Protein AF-A0A3B9J4J3-F1 (afdb_monomer)

Secondary structure (DSSP, 8-state):
-------------TTHHHHHHHHHHHHHHHHHHHHHHHHHHHHT-TTHHHHHHHHHHHHHHHHHHHHH-

Mean predicted aligned error: 10.32 Å

Solvent-accessible surface area (backbone atoms only — not comparable to full-atom values): 3936 Å² total; per-residue (Å²): 137,82,80,79,88,68,80,69,88,71,84,76,48,90,62,48,61,60,49,52,49,54,48,48,59,49,49,54,14,50,54,37,18,54,52,20,42,54,50,12,68,75,70,72,49,65,66,55,45,12,51,53,37,18,50,50,44,34,52,48,50,50,52,56,53,62,76,73,109

pLDDT: mean 80.93, std 15.34, range [45.66, 96.0]

Sequence (69 aa):
MRPSALYKNKMFFGTDDAFSRSVEIVVTPAIFAAIGWVFDRWLGTSPWIAVSFGALAFLGKIAAEWYRY

Radius of gyration: 18.54 Å; Cα contacts (8 Å, |Δi|>4): 51; chains: 1; bounding box: 59×24×37 Å

Structure (mmCIF, N/CA/C/O backbone):
data_AF-A0A3B9J4J3-F1
#
_entry.id   AF-A0A3B9J4J3-F1
#
loop_
_atom_site.group_PDB
_atom_site.id
_atom_site.type_symbol
_atom_site.label_atom_id
_atom_site.label_alt_id
_atom_site.label_comp_id
_atom_site.label_asym_id
_atom_site.label_entity_id
_atom_site.label_seq_id
_atom_site.pdbx_PDB_ins_code
_atom_site.Cartn_x
_atom_site.Cartn_y
_atom_site.Cartn_z
_atom_site.occupancy
_atom_site.B_iso_or_equiv
_atom_site.auth_seq_id
_atom_site.auth_comp_id
_atom_site.auth_asym_id
_atom_site.auth_atom_id
_atom_site.pdbx_PDB_model_num
ATOM 1 N N . MET A 1 1 ? 45.386 14.561 -13.947 1.00 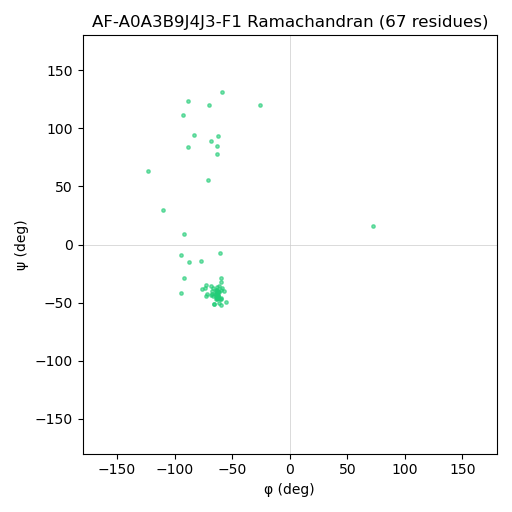45.66 1 MET A N 1
ATOM 2 C CA . MET A 1 1 ? 43.933 14.279 -13.998 1.00 45.66 1 MET A CA 1
ATOM 3 C C . MET A 1 1 ? 43.649 13.114 -13.063 1.00 45.66 1 MET A C 1
ATOM 5 O O . MET A 1 1 ? 44.246 12.065 -13.252 1.00 45.66 1 MET A O 1
ATOM 9 N N . ARG A 1 2 ? 42.842 13.301 -12.011 1.00 52.22 2 ARG A N 1
ATOM 10 C CA . ARG A 1 2 ? 42.423 12.206 -11.121 1.00 52.22 2 ARG A CA 1
ATOM 11 C C . ARG A 1 2 ? 41.089 11.668 -11.643 1.00 52.22 2 ARG A C 1
ATOM 13 O O . ARG A 1 2 ? 40.118 12.418 -11.570 1.00 52.22 2 ARG A O 1
ATOM 20 N N . PRO A 1 3 ? 41.001 10.439 -12.175 1.00 56.94 3 PRO A N 1
ATOM 21 C CA . PRO A 1 3 ? 39.699 9.840 -12.394 1.00 56.94 3 PRO A CA 1
ATOM 22 C C . PRO A 1 3 ? 39.113 9.513 -11.018 1.00 56.94 3 PRO A C 1
ATOM 24 O O . PRO A 1 3 ? 39.715 8.800 -10.215 1.00 56.94 3 PRO A O 1
ATOM 27 N N . SER A 1 4 ? 37.964 10.108 -10.717 1.00 58.44 4 SER A N 1
ATOM 28 C CA . SER A 1 4 ? 37.140 9.792 -9.558 1.00 58.44 4 SER A CA 1
ATOM 29 C C . SER A 1 4 ? 36.673 8.342 -9.674 1.00 58.44 4 SER A C 1
ATOM 31 O O . SER A 1 4 ? 35.661 8.038 -10.300 1.00 58.44 4 SER A O 1
ATOM 33 N N . ALA A 1 5 ? 37.437 7.434 -9.069 1.00 62.66 5 ALA A N 1
ATOM 34 C CA . ALA A 1 5 ? 37.127 6.016 -8.934 1.00 62.66 5 ALA A CA 1
ATOM 35 C C . ALA A 1 5 ? 35.973 5.774 -7.939 1.00 62.66 5 ALA A C 1
ATOM 37 O O . ALA A 1 5 ? 36.102 5.033 -6.972 1.00 62.66 5 ALA A O 1
ATOM 38 N N . LEU A 1 6 ? 34.829 6.409 -8.179 1.00 62.72 6 LEU A N 1
ATOM 39 C CA . LEU A 1 6 ? 33.559 6.085 -7.541 1.00 62.72 6 LEU A CA 1
ATOM 40 C C . LEU A 1 6 ? 32.551 5.768 -8.640 1.00 62.72 6 LEU A C 1
ATOM 42 O O . LEU A 1 6 ? 31.543 6.451 -8.826 1.00 62.72 6 LEU A O 1
ATOM 46 N N . TYR A 1 7 ? 32.838 4.698 -9.383 1.00 55.94 7 TYR A N 1
ATOM 47 C CA . TYR A 1 7 ? 31.810 4.000 -10.138 1.00 55.94 7 TYR A CA 1
ATOM 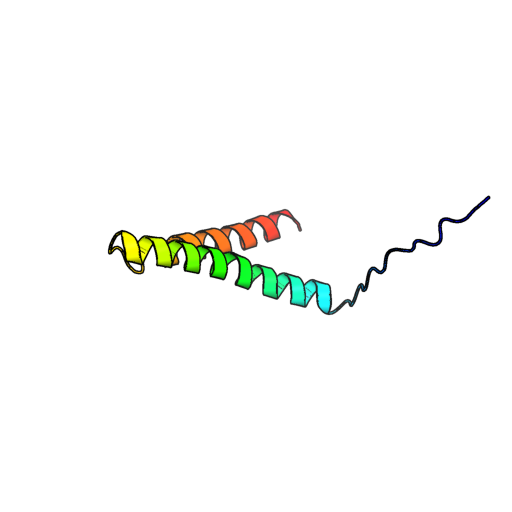48 C C . TYR A 1 7 ? 30.888 3.330 -9.120 1.00 55.94 7 TYR A C 1
ATOM 50 O O . TYR A 1 7 ? 31.126 2.231 -8.626 1.00 55.94 7 TYR A O 1
ATOM 58 N N . LYS A 1 8 ? 29.888 4.121 -8.731 1.00 55.06 8 LYS A N 1
ATOM 59 C CA . LYS A 1 8 ? 28.670 3.779 -8.008 1.00 55.06 8 LYS A CA 1
ATOM 60 C C . LYS A 1 8 ? 28.317 2.316 -8.270 1.00 55.06 8 LYS A C 1
ATOM 62 O O . LYS A 1 8 ? 28.103 1.949 -9.422 1.00 55.06 8 LYS A O 1
ATOM 67 N N . ASN A 1 9 ? 28.261 1.520 -7.204 1.00 57.47 9 ASN A N 1
ATOM 68 C CA . ASN A 1 9 ? 27.818 0.130 -7.219 1.00 57.47 9 ASN A CA 1
ATOM 69 C C . ASN A 1 9 ? 26.342 0.104 -7.649 1.00 57.47 9 ASN A C 1
ATOM 71 O O . ASN A 1 9 ? 25.426 0.076 -6.833 1.00 57.47 9 ASN A O 1
ATOM 75 N N . LYS A 1 10 ? 26.098 0.253 -8.949 1.00 52.12 10 LYS A N 1
ATOM 76 C CA . LYS A 1 10 ? 24.806 0.011 -9.561 1.00 52.12 10 LYS A CA 1
ATOM 77 C C . LYS A 1 10 ? 24.827 -1.463 -9.911 1.00 52.12 10 LYS A C 1
ATOM 79 O O . LYS A 1 10 ? 25.210 -1.834 -11.018 1.00 52.12 10 LYS A O 1
ATOM 84 N N . MET A 1 11 ? 24.491 -2.292 -8.928 1.00 51.31 11 MET A N 1
ATOM 85 C CA . MET A 1 11 ? 24.039 -3.647 -9.203 1.00 51.31 11 MET A CA 1
ATOM 86 C C . MET A 1 11 ? 22.740 -3.511 -10.000 1.00 51.31 11 MET A C 1
ATOM 88 O O . MET A 1 11 ? 21.654 -3.431 -9.447 1.00 51.31 11 MET A O 1
ATOM 92 N N . PHE A 1 12 ? 22.884 -3.345 -11.311 1.00 56.22 12 PHE A N 1
ATOM 93 C CA . PHE A 1 12 ? 21.820 -3.566 -12.269 1.00 56.22 12 PHE A CA 1
ATOM 94 C C . PHE A 1 12 ? 21.814 -5.065 -12.534 1.00 56.22 12 PHE A C 1
ATOM 96 O O . PHE A 1 12 ? 22.575 -5.553 -13.370 1.00 56.22 12 PHE A O 1
ATOM 103 N N . PHE A 1 13 ? 20.983 -5.802 -11.809 1.00 52.62 13 PHE A N 1
ATOM 104 C CA . PHE A 1 13 ? 20.52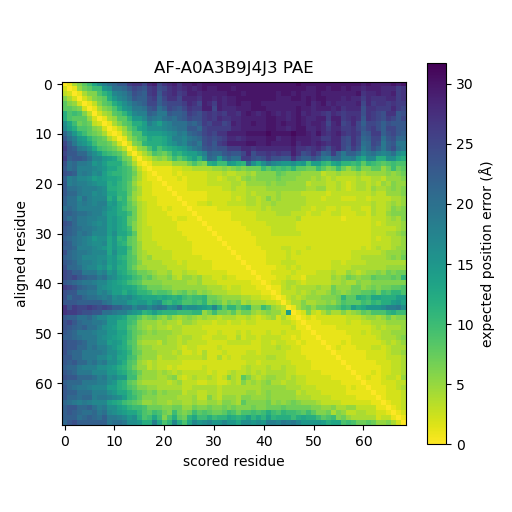8 -7.090 -12.306 1.00 52.62 13 PHE A CA 1
ATOM 105 C C . PHE A 1 13 ? 19.278 -6.822 -13.141 1.00 52.62 13 PHE A C 1
ATOM 107 O O . PHE A 1 13 ? 18.302 -6.262 -12.655 1.00 52.62 13 PHE A O 1
ATOM 114 N N . GLY A 1 14 ? 19.283 -7.245 -14.405 1.00 53.12 14 GLY A N 1
ATOM 115 C CA . GLY A 1 14 ? 18.112 -7.162 -15.289 1.00 53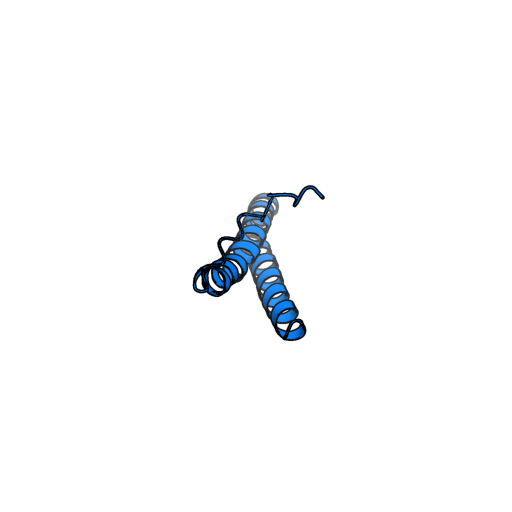.12 14 GLY A CA 1
ATOM 116 C C . GLY A 1 14 ? 16.884 -7.943 -14.790 1.00 53.12 14 GLY A C 1
ATOM 117 O O . GLY A 1 14 ? 15.809 -7.812 -15.364 1.00 53.12 14 GLY A O 1
ATOM 118 N N . THR A 1 15 ? 17.026 -8.719 -13.711 1.00 53.56 15 THR A N 1
ATOM 119 C CA . THR A 1 15 ? 15.936 -9.372 -12.968 1.00 53.56 15 THR A CA 1
ATOM 120 C C . THR A 1 15 ? 15.421 -8.503 -11.809 1.00 53.56 15 THR A C 1
ATOM 122 O O . THR A 1 15 ? 14.237 -8.568 -11.479 1.00 53.56 15 THR A O 1
ATOM 125 N N . ASP A 1 16 ? 16.276 -7.651 -11.232 1.00 58.91 16 ASP A N 1
ATOM 126 C CA . ASP A 1 16 ? 15.950 -6.804 -10.081 1.00 58.91 16 ASP A CA 1
ATOM 127 C C . ASP A 1 16 ? 15.018 -5.663 -10.468 1.00 58.91 16 ASP A C 1
ATOM 129 O O . ASP A 1 16 ? 14.141 -5.334 -9.686 1.00 58.91 16 ASP A O 1
ATOM 133 N N . ASP A 1 17 ? 15.123 -5.088 -11.667 1.00 72.19 17 ASP A N 1
ATOM 134 C CA . ASP A 1 17 ? 14.245 -3.971 -12.041 1.00 72.19 17 ASP A CA 1
ATOM 135 C C . ASP A 1 17 ? 12.775 -4.406 -12.161 1.00 72.19 17 ASP A C 1
ATOM 137 O O . ASP A 1 17 ? 11.883 -3.733 -11.646 1.00 72.19 17 ASP A O 1
ATOM 141 N N . ALA A 1 18 ? 12.501 -5.552 -12.794 1.00 80.19 18 ALA A N 1
ATOM 142 C CA . ALA A 1 18 ? 11.138 -6.071 -12.926 1.00 80.19 18 ALA A CA 1
ATOM 143 C C . ALA A 1 18 ? 10.611 -6.628 -11.595 1.00 80.19 18 ALA A C 1
ATOM 145 O O . ALA A 1 18 ? 9.478 -6.338 -11.204 1.00 80.19 18 ALA A O 1
ATOM 146 N N . PHE A 1 19 ? 11.440 -7.390 -10.873 1.00 83.88 19 PHE A N 1
ATOM 147 C CA . PHE A 1 19 ? 11.064 -7.948 -9.579 1.00 83.88 19 PHE A CA 1
ATOM 148 C C . PHE A 1 19 ? 10.858 -6.851 -8.529 1.00 83.88 19 PHE A C 1
ATOM 150 O O . PHE A 1 19 ? 9.789 -6.782 -7.928 1.00 83.88 19 PHE A O 1
ATOM 157 N N . SER A 1 20 ? 11.815 -5.939 -8.359 1.00 85.00 20 SER A N 1
ATOM 158 C CA . SER A 1 20 ? 11.719 -4.811 -7.423 1.00 85.00 20 SER A CA 1
ATOM 159 C C . SER A 1 20 ? 10.492 -3.948 -7.712 1.00 85.00 20 SER A C 1
ATOM 161 O O . SER A 1 20 ? 9.751 -3.591 -6.797 1.00 85.00 20 SER A O 1
ATOM 163 N N . ARG A 1 21 ? 10.181 -3.705 -8.990 1.00 83.25 21 ARG A N 1
ATOM 164 C CA . ARG A 1 21 ? 8.974 -2.965 -9.380 1.00 83.25 21 ARG A CA 1
ATOM 165 C C . ARG A 1 21 ? 7.688 -3.722 -9.065 1.00 83.25 21 ARG A C 1
ATOM 167 O O . ARG A 1 21 ? 6.740 -3.113 -8.576 1.00 83.25 21 ARG A O 1
ATOM 174 N N . SER A 1 22 ? 7.657 -5.039 -9.275 1.00 85.88 22 SER A N 1
ATOM 175 C CA . SER A 1 22 ? 6.516 -5.876 -8.877 1.00 85.88 22 SER A CA 1
ATOM 176 C C . SER A 1 22 ? 6.310 -5.882 -7.358 1.00 85.88 22 SER A C 1
ATOM 178 O O . SER A 1 22 ? 5.178 -5.766 -6.891 1.00 85.88 22 SER A O 1
ATOM 180 N N . VAL A 1 23 ? 7.400 -5.911 -6.584 1.00 89.88 23 VAL A N 1
ATOM 181 C CA . VAL A 1 23 ? 7.368 -5.801 -5.122 1.00 89.88 23 VAL A CA 1
ATOM 182 C C . VAL A 1 23 ? 6.816 -4.439 -4.718 1.00 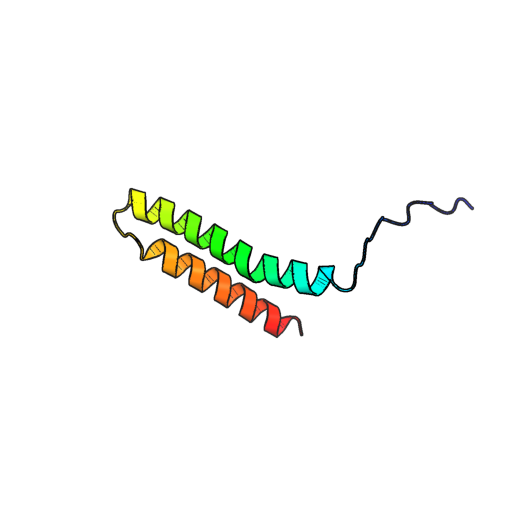89.88 23 VAL A C 1
ATOM 184 O O . VAL A 1 23 ? 5.916 -4.373 -3.890 1.00 89.88 23 VAL A O 1
ATOM 187 N N . GLU A 1 24 ? 7.282 -3.353 -5.327 1.00 89.50 24 GLU A N 1
ATOM 188 C 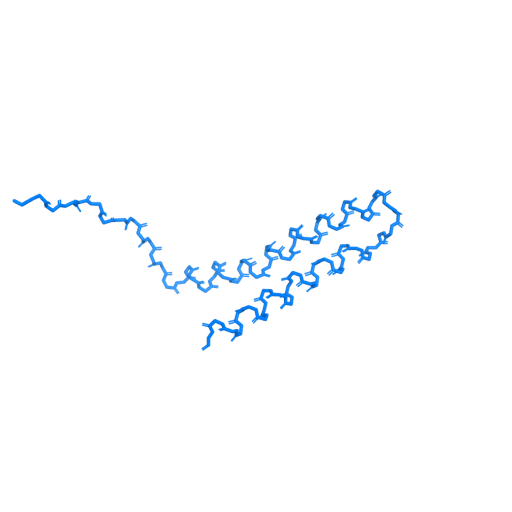CA . GLU A 1 24 ? 6.812 -2.000 -5.022 1.00 89.50 24 GLU A CA 1
ATOM 189 C C . GLU A 1 24 ? 5.311 -1.819 -5.311 1.00 89.50 24 GLU A C 1
ATOM 191 O O . GLU A 1 24 ? 4.590 -1.220 -4.511 1.00 89.50 24 GLU A O 1
ATOM 196 N N . ILE A 1 25 ? 4.818 -2.384 -6.420 1.00 88.25 25 ILE A N 1
ATOM 197 C CA . ILE A 1 25 ? 3.392 -2.371 -6.787 1.00 88.25 25 ILE A CA 1
ATOM 198 C C . ILE A 1 25 ? 2.525 -3.051 -5.721 1.00 88.25 25 ILE A C 1
ATOM 200 O O . ILE A 1 25 ? 1.371 -2.667 -5.566 1.00 88.25 25 ILE A O 1
ATOM 204 N N . VAL A 1 26 ? 3.056 -4.018 -4.970 1.00 91.94 2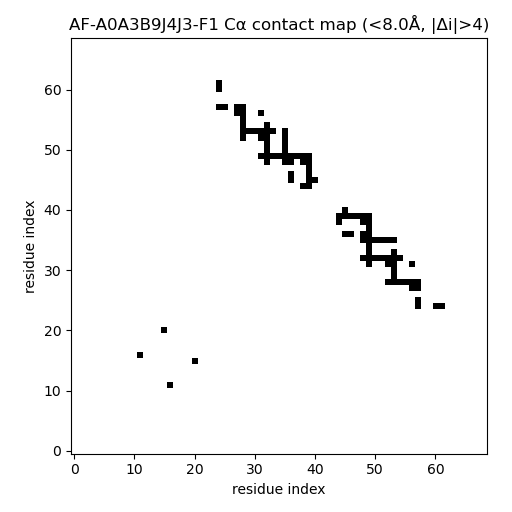6 VAL A N 1
ATOM 205 C CA . VAL A 1 26 ? 2.318 -4.729 -3.911 1.00 91.94 26 VAL A CA 1
ATOM 206 C C . VAL A 1 26 ? 2.549 -4.107 -2.532 1.00 91.94 26 VAL A C 1
ATOM 208 O O . VAL A 1 26 ? 1.607 -3.934 -1.757 1.00 91.94 26 VAL A O 1
ATOM 211 N N . VAL A 1 27 ? 3.789 -3.731 -2.220 1.00 93.88 27 VAL A N 1
ATOM 212 C CA . VAL A 1 27 ? 4.191 -3.211 -0.907 1.00 93.88 27 VAL A CA 1
ATOM 213 C C . VAL A 1 27 ? 3.572 -1.846 -0.637 1.00 93.88 27 VAL A C 1
ATOM 215 O O . VAL A 1 27 ? 3.073 -1.623 0.466 1.00 93.88 27 VAL A O 1
ATOM 218 N N . THR A 1 28 ? 3.544 -0.938 -1.619 1.00 92.50 28 THR A N 1
ATOM 219 C CA . THR A 1 28 ? 2.946 0.390 -1.421 1.00 92.50 28 THR A CA 1
ATOM 220 C C . THR A 1 28 ? 1.458 0.291 -1.046 1.00 92.50 28 THR A C 1
ATOM 222 O O . THR A 1 28 ? 1.090 0.812 0.009 1.00 92.50 28 THR A O 1
ATOM 225 N N . PRO A 1 29 ? 0.596 -0.424 -1.793 1.00 92.62 29 PRO A N 1
ATOM 226 C CA . PRO A 1 29 ? -0.793 -0.643 -1.387 1.00 92.62 29 PRO A CA 1
ATOM 227 C C . PRO A 1 29 ? -0.945 -1.358 -0.054 1.00 92.62 29 PRO A C 1
ATOM 229 O O . PRO A 1 29 ? -1.827 -0.997 0.719 1.00 92.62 29 PRO A O 1
ATOM 232 N N . ALA A 1 30 ? -0.097 -2.348 0.234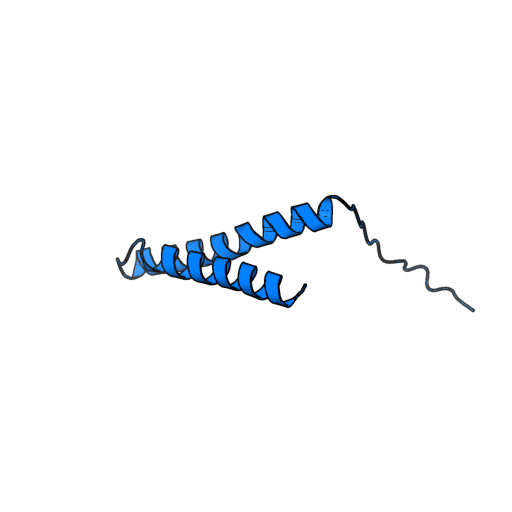 1.00 95.25 30 ALA A N 1
ATOM 233 C CA . ALA A 1 30 ? -0.165 -3.091 1.487 1.00 95.25 30 ALA A CA 1
ATOM 234 C C . ALA A 1 30 ? 0.090 -2.186 2.700 1.00 95.25 30 ALA A C 1
ATOM 236 O O . ALA A 1 30 ? -0.633 -2.272 3.691 1.00 95.25 30 ALA A O 1
ATOM 237 N N . ILE A 1 31 ? 1.063 -1.273 2.609 1.00 96.00 31 ILE A N 1
ATOM 238 C CA . ILE A 1 31 ? 1.332 -0.280 3.659 1.00 96.00 31 ILE A CA 1
ATOM 239 C C . ILE A 1 31 ? 0.128 0.652 3.834 1.00 96.00 31 ILE A C 1
ATOM 241 O O . ILE A 1 31 ? -0.320 0.873 4.957 1.00 96.00 31 ILE A O 1
ATOM 245 N N . PHE A 1 32 ? -0.438 1.163 2.739 1.00 95.25 32 PHE A N 1
ATOM 246 C CA . PHE A 1 32 ? -1.614 2.036 2.802 1.00 95.25 32 PHE A CA 1
ATOM 247 C C . PHE A 1 32 ? -2.847 1.323 3.370 1.00 95.25 32 PHE A C 1
ATOM 249 O O . PHE A 1 32 ? -3.567 1.899 4.187 1.00 95.25 32 PHE A O 1
ATOM 256 N N . ALA A 1 33 ? -3.060 0.058 3.008 1.00 93.88 33 ALA A N 1
ATOM 257 C CA . ALA A 1 33 ? -4.119 -0.770 3.570 1.00 9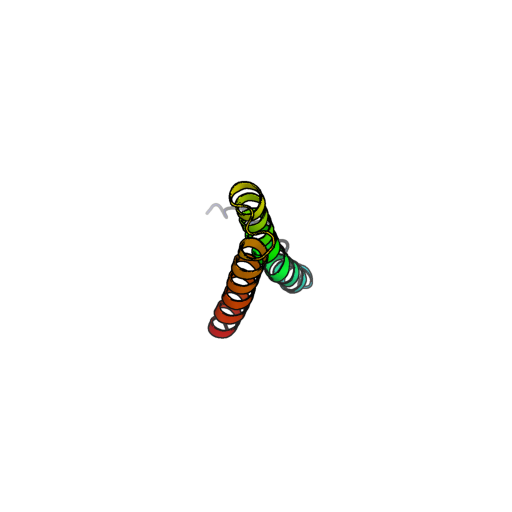3.88 33 ALA A CA 1
ATOM 258 C C . ALA A 1 33 ? -3.907 -1.027 5.068 1.00 93.88 33 ALA A C 1
ATOM 260 O O . ALA A 1 33 ? -4.852 -0.913 5.845 1.00 93.88 33 ALA A O 1
ATOM 261 N N . ALA A 1 34 ? -2.673 -1.314 5.497 1.00 94.06 34 ALA A N 1
ATOM 262 C CA . ALA A 1 34 ? -2.340 -1.506 6.907 1.00 94.06 34 ALA A CA 1
ATOM 263 C C . ALA A 1 34 ? -2.592 -0.234 7.731 1.00 94.06 34 ALA A C 1
ATOM 265 O O . ALA A 1 34 ? -3.156 -0.307 8.822 1.00 94.06 34 ALA A O 1
ATOM 266 N N . ILE A 1 35 ? -2.246 0.936 7.189 1.00 94.44 35 ILE A N 1
ATOM 267 C CA . ILE A 1 35 ? -2.563 2.230 7.805 1.00 94.44 35 ILE A CA 1
ATOM 268 C C . ILE A 1 35 ? -4.082 2.403 7.916 1.00 94.44 35 ILE A C 1
ATOM 270 O O . ILE A 1 35 ? -4.588 2.684 9.002 1.00 94.44 35 ILE A O 1
ATOM 274 N N . GLY A 1 36 ? -4.822 2.178 6.827 1.00 90.81 36 GLY A N 1
ATOM 275 C CA . GLY A 1 36 ? -6.282 2.263 6.837 1.00 90.81 36 GLY A CA 1
ATOM 276 C C . GLY A 1 36 ? -6.928 1.290 7.827 1.00 90.81 36 GLY A C 1
ATOM 277 O O . GLY A 1 36 ? -7.913 1.635 8.469 1.00 90.81 36 GLY A O 1
ATOM 278 N N . TRP A 1 37 ? -6.323 0.122 8.045 1.00 91.88 37 TRP A N 1
ATOM 279 C CA . TRP A 1 37 ? -6.789 -0.854 9.027 1.00 91.88 37 TRP A CA 1
ATOM 280 C C . TRP A 1 37 ? -6.613 -0.387 10.478 1.00 91.88 37 TRP A C 1
ATOM 282 O O . TRP A 1 37 ? -7.467 -0.651 11.327 1.00 91.88 37 TRP A O 1
ATOM 292 N N . VAL A 1 38 ? -5.536 0.344 10.775 1.00 93.19 38 VAL A N 1
ATOM 293 C CA . VAL A 1 38 ? -5.358 0.986 12.087 1.00 93.19 38 VAL A CA 1
ATOM 294 C C . VAL A 1 38 ? -6.446 2.037 12.317 1.00 93.19 38 VAL A C 1
ATOM 296 O O . VAL A 1 38 ? -7.048 2.065 13.391 1.00 93.19 38 VAL A O 1
ATOM 299 N N . PHE A 1 39 ? -6.765 2.845 11.302 1.00 90.38 39 PHE A N 1
ATOM 300 C CA . PHE A 1 39 ? -7.880 3.796 11.377 1.00 90.38 39 PHE A CA 1
ATOM 301 C C . PHE A 1 39 ? -9.231 3.096 11.538 1.00 90.38 39 PHE A C 1
ATOM 303 O O . PHE A 1 39 ? -10.031 3.493 12.382 1.00 90.38 39 PHE A O 1
ATOM 310 N N . ASP A 1 40 ? -9.457 2.012 10.802 1.00 89.75 40 ASP A N 1
ATOM 311 C CA . ASP A 1 40 ? -10.656 1.186 10.917 1.00 89.75 40 ASP A CA 1
ATOM 312 C C . ASP A 1 40 ? -10.850 0.616 12.328 1.00 89.75 40 ASP A C 1
ATOM 314 O O . ASP A 1 40 ? -11.978 0.538 12.816 1.00 89.75 40 ASP A O 1
ATOM 318 N N . ARG A 1 41 ? -9.759 0.230 13.002 1.00 90.81 41 ARG A N 1
ATOM 319 C CA . ARG A 1 41 ? -9.773 -0.238 14.398 1.00 90.81 41 ARG A CA 1
ATOM 320 C C . ARG A 1 41 ? -10.149 0.871 15.378 1.00 90.81 41 ARG A C 1
ATOM 322 O O . ARG A 1 41 ? -10.834 0.590 16.354 1.00 90.81 41 ARG A O 1
ATOM 329 N N . TRP A 1 42 ? -9.702 2.101 15.133 1.00 90.56 42 TRP A N 1
ATOM 330 C CA . TRP A 1 42 ? -10.008 3.254 15.986 1.00 90.56 42 TRP A CA 1
ATOM 331 C C . TRP A 1 42 ? -11.431 3.778 15.786 1.00 90.56 42 TRP A C 1
ATOM 333 O O . TRP A 1 42 ? -12.076 4.175 16.752 1.00 90.56 42 TRP A O 1
ATOM 343 N N . LEU A 1 43 ? -11.919 3.775 14.546 1.00 89.62 43 LEU A N 1
ATOM 344 C CA . LEU A 1 43 ? -13.220 4.336 14.173 1.00 89.62 43 LEU A CA 1
ATOM 345 C C . LEU A 1 43 ? -14.349 3.294 14.152 1.00 89.62 43 LEU A C 1
ATOM 347 O O . LEU A 1 43 ? -15.513 3.658 14.009 1.00 89.62 43 LEU A O 1
ATOM 351 N N . GLY A 1 44 ? -14.027 2.004 14.279 1.00 87.69 44 GLY A N 1
ATOM 352 C CA . GLY A 1 44 ? -15.004 0.914 14.197 1.00 87.69 44 GLY A CA 1
ATOM 353 C C . GLY A 1 44 ? -15.536 0.662 12.781 1.00 87.69 44 GLY A C 1
ATOM 354 O O . GLY A 1 44 ? -16.544 -0.018 12.619 1.00 87.69 44 GLY A O 1
ATOM 355 N N . THR A 1 45 ? -14.871 1.190 11.751 1.00 87.31 45 THR A N 1
ATOM 356 C CA . THR A 1 45 ? -15.291 1.129 10.338 1.00 87.31 45 THR A CA 1
ATOM 357 C C . THR A 1 45 ? -14.714 -0.070 9.576 1.00 87.31 45 THR A C 1
ATOM 359 O O . THR A 1 45 ? -14.845 -0.148 8.353 1.00 87.31 45 THR A O 1
ATOM 362 N N . SER A 1 46 ? -14.070 -1.015 10.275 1.00 82.00 46 SER A N 1
ATOM 363 C CA . SER A 1 46 ? -13.343 -2.121 9.640 1.00 82.00 46 SER A CA 1
ATOM 364 C C . SER A 1 46 ? -14.240 -2.991 8.746 1.00 82.00 46 SER A C 1
ATOM 366 O O . SER A 1 46 ? -15.296 -3.418 9.217 1.00 82.00 46 SER A O 1
ATOM 368 N N . PRO A 1 47 ? -13.835 -3.298 7.490 1.00 85.44 47 PRO A N 1
ATOM 369 C CA . PRO A 1 47 ? -12.526 -3.050 6.860 1.00 85.44 47 PRO A CA 1
ATOM 370 C C . PRO A 1 47 ? -12.547 -1.969 5.753 1.00 85.44 47 PRO A C 1
ATOM 372 O O . PRO A 1 47 ? -11.802 -2.067 4.774 1.00 85.44 47 PRO A O 1
ATOM 375 N N . TRP A 1 48 ? -13.439 -0.980 5.826 1.00 92.62 48 TRP A N 1
ATOM 376 C CA . TRP A 1 48 ? -13.714 -0.104 4.681 1.00 92.62 48 TRP A CA 1
ATOM 377 C C . TRP A 1 48 ? -12.602 0.907 4.380 1.00 92.62 48 TRP A C 1
ATOM 379 O O . TRP A 1 48 ? -12.308 1.149 3.203 1.00 92.62 48 TRP A O 1
ATOM 389 N N . ILE A 1 49 ? -11.951 1.479 5.397 1.00 88.75 49 ILE A N 1
ATOM 390 C CA . ILE A 1 49 ? -10.869 2.454 5.188 1.00 88.75 49 ILE A CA 1
ATOM 391 C C . ILE A 1 49 ? -9.620 1.743 4.664 1.00 88.75 49 ILE A C 1
ATOM 393 O O . ILE A 1 49 ? -9.006 2.220 3.708 1.00 88.75 49 ILE A O 1
ATOM 397 N N . ALA A 1 50 ? -9.282 0.575 5.216 1.00 91.56 50 ALA A N 1
ATOM 398 C CA . ALA A 1 50 ? -8.179 -0.264 4.749 1.00 91.56 50 ALA A CA 1
ATOM 399 C C . ALA A 1 50 ? -8.306 -0.605 3.260 1.00 91.56 50 ALA A C 1
ATOM 401 O O . ALA A 1 50 ? -7.365 -0.407 2.488 1.00 91.56 50 ALA A O 1
ATOM 402 N N . VAL A 1 51 ? -9.487 -1.076 2.846 1.00 93.00 51 VAL A N 1
ATOM 403 C CA . VAL A 1 51 ? -9.757 -1.443 1.450 1.00 93.00 51 VAL A CA 1
ATOM 404 C C . VAL A 1 51 ? -9.678 -0.219 0.545 1.00 93.00 51 VAL A C 1
ATOM 406 O O . VAL A 1 51 ? -9.031 -0.278 -0.498 1.00 93.00 51 VAL A O 1
ATOM 409 N N . SER A 1 52 ? -10.273 0.903 0.953 1.00 93.44 52 SER A N 1
ATOM 410 C CA . SER A 1 52 ? -10.267 2.134 0.157 1.00 93.44 52 SER A CA 1
ATOM 411 C C . SER A 1 52 ? -8.848 2.668 -0.046 1.00 93.44 52 SER A C 1
ATOM 413 O O . SER A 1 52 ? -8.457 2.986 -1.168 1.00 93.44 52 SER A O 1
ATOM 415 N N . PHE A 1 53 ? -8.044 2.720 1.019 1.00 91.56 53 PHE A N 1
ATOM 416 C CA . PHE A 1 53 ? -6.672 3.227 0.958 1.00 91.56 53 PHE A CA 1
ATOM 417 C C . PHE A 1 53 ? -5.759 2.297 0.159 1.00 91.56 53 PHE A C 1
ATOM 419 O O . PHE A 1 53 ? -4.993 2.769 -0.682 1.00 91.56 53 PHE A O 1
ATOM 426 N N . GLY A 1 54 ? -5.869 0.982 0.371 1.00 92.56 54 GLY A N 1
ATOM 427 C CA . GLY A 1 54 ? -5.132 -0.008 -0.411 1.00 92.56 54 GLY A CA 1
ATOM 428 C C . GLY A 1 54 ? -5.476 0.057 -1.899 1.00 92.56 54 GLY A C 1
ATOM 429 O O . GLY A 1 54 ? -4.578 0.123 -2.738 1.00 92.56 54 GLY A O 1
ATOM 430 N N . ALA A 1 55 ? -6.768 0.111 -2.237 1.00 92.88 55 ALA A N 1
ATOM 431 C CA . ALA A 1 55 ? -7.225 0.196 -3.621 1.00 92.88 55 ALA A CA 1
ATOM 432 C C . ALA A 1 55 ? -6.760 1.490 -4.305 1.00 92.88 55 ALA A C 1
ATOM 434 O O . ALA A 1 55 ? -6.241 1.434 -5.418 1.00 92.88 55 ALA A O 1
ATOM 435 N N . LEU A 1 56 ? -6.879 2.644 -3.640 1.00 94.12 56 LEU A N 1
ATOM 436 C CA . LEU A 1 56 ? -6.416 3.924 -4.185 1.00 94.12 56 LEU A CA 1
ATOM 437 C C . LEU A 1 56 ? -4.902 3.938 -4.419 1.00 94.12 56 LEU A C 1
ATOM 439 O O . LEU A 1 56 ? -4.456 4.387 -5.473 1.00 94.12 56 LEU A O 1
ATOM 443 N N . ALA A 1 57 ? -4.110 3.414 -3.482 1.00 91.69 57 ALA A N 1
ATOM 444 C CA . ALA A 1 57 ? -2.660 3.324 -3.638 1.00 91.69 57 ALA A CA 1
ATOM 445 C C . ALA A 1 57 ? -2.259 2.390 -4.793 1.00 91.69 57 ALA A C 1
ATOM 447 O O . ALA A 1 57 ? -1.358 2.716 -5.568 1.00 91.69 57 ALA A O 1
ATOM 448 N N . PHE A 1 58 ? -2.950 1.258 -4.947 1.00 92.19 58 PHE A N 1
ATOM 449 C CA . PHE A 1 58 ? -2.718 0.319 -6.047 1.00 92.19 58 PHE A CA 1
ATOM 450 C C . PHE A 1 58 ? -3.071 0.925 -7.404 1.00 92.19 58 PHE A C 1
ATOM 452 O O . PHE A 1 58 ? -2.239 0.936 -8.311 1.00 92.19 58 PHE A O 1
ATOM 459 N N . LEU A 1 59 ? -4.273 1.492 -7.527 1.00 93.12 59 LEU A N 1
ATOM 460 C CA . LEU A 1 59 ? -4.722 2.149 -8.753 1.00 93.12 59 LEU A CA 1
ATOM 461 C C . LEU A 1 59 ? -3.837 3.345 -9.102 1.00 93.12 59 LEU A C 1
ATOM 463 O O . LEU A 1 59 ? -3.494 3.521 -10.266 1.00 93.12 59 LEU A O 1
ATOM 467 N N . GLY A 1 60 ? -3.413 4.128 -8.109 1.00 90.88 60 GLY A N 1
ATOM 468 C CA . GLY A 1 60 ? -2.477 5.233 -8.298 1.00 90.88 60 GLY A CA 1
ATOM 469 C C . GLY A 1 60 ? -1.118 4.768 -8.820 1.00 90.88 60 GLY A C 1
ATOM 470 O O . GLY A 1 60 ? -0.603 5.354 -9.772 1.00 90.88 60 GLY A O 1
ATOM 471 N N . LYS A 1 61 ? -0.554 3.686 -8.261 1.00 88.50 61 LYS A N 1
ATOM 472 C CA . LYS A 1 61 ? 0.700 3.094 -8.760 1.00 88.50 61 LYS A CA 1
ATOM 473 C C . LYS A 1 61 ? 0.556 2.592 -10.192 1.00 88.50 61 LYS A C 1
ATOM 475 O O . LYS A 1 61 ? 1.433 2.882 -10.998 1.00 88.50 61 LYS A O 1
ATOM 480 N N . ILE A 1 62 ? -0.537 1.902 -10.521 1.00 88.81 62 ILE A N 1
ATOM 481 C CA . ILE A 1 62 ? -0.804 1.457 -11.895 1.00 88.81 62 ILE A CA 1
ATOM 482 C C . ILE A 1 62 ? -0.983 2.659 -12.827 1.00 88.81 62 ILE A C 1
ATOM 484 O O . ILE A 1 62 ? -0.362 2.704 -13.878 1.00 88.81 62 ILE A O 1
ATOM 488 N N . ALA A 1 63 ? -1.772 3.665 -12.464 1.00 89.25 63 ALA A N 1
ATOM 489 C CA . ALA A 1 63 ? -1.957 4.840 -13.312 1.00 89.25 63 ALA A CA 1
ATOM 490 C C . ALA A 1 63 ? -0.625 5.566 -13.567 1.00 89.25 63 ALA A C 1
ATOM 492 O O . ALA A 1 63 ? -0.291 5.859 -14.711 1.00 89.25 63 ALA A O 1
ATOM 493 N N . ALA A 1 64 ? 0.177 5.795 -12.523 1.00 85.19 64 ALA A N 1
ATOM 494 C CA . ALA A 1 64 ? 1.496 6.415 -12.648 1.00 85.19 64 ALA A CA 1
ATOM 495 C C . ALA A 1 64 ? 2.460 5.586 -13.512 1.00 85.19 64 ALA A C 1
ATOM 497 O O . ALA A 1 64 ? 3.258 6.147 -14.258 1.00 85.19 64 ALA A O 1
ATOM 498 N N . GLU A 1 65 ? 2.372 4.260 -13.423 1.00 84.06 65 GLU A N 1
ATOM 499 C CA . GLU A 1 65 ? 3.108 3.327 -14.270 1.00 84.06 65 GLU A CA 1
ATOM 500 C C . GLU A 1 65 ? 2.766 3.518 -15.754 1.00 84.06 65 GLU A C 1
ATOM 502 O O . GLU A 1 65 ? 3.676 3.608 -16.575 1.00 84.06 65 GLU A O 1
ATOM 507 N N . TRP A 1 66 ? 1.476 3.643 -16.080 1.00 82.88 66 TRP A N 1
ATOM 508 C CA . TRP A 1 66 ? 0.982 3.849 -17.446 1.00 82.88 66 TRP A CA 1
ATOM 509 C C . TRP A 1 66 ? 1.443 5.168 -18.070 1.00 82.88 66 TRP A C 1
ATOM 511 O O . TRP A 1 66 ? 1.725 5.189 -19.258 1.00 82.88 66 TRP A O 1
ATOM 521 N N . TYR A 1 67 ? 1.548 6.254 -17.298 1.00 82.44 67 TYR A N 1
ATOM 522 C CA . TYR A 1 67 ? 2.047 7.542 -17.811 1.00 82.44 67 TYR A CA 1
ATOM 523 C C . TYR A 1 67 ? 3.570 7.599 -17.967 1.00 82.44 67 TYR A C 1
ATOM 525 O O . TYR A 1 67 ? 4.098 8.547 -18.549 1.00 82.44 67 TYR A O 1
ATOM 533 N N . ARG A 1 68 ? 4.293 6.644 -17.374 1.00 74.75 68 ARG A N 1
ATOM 534 C CA . ARG A 1 68 ? 5.760 6.605 -17.399 1.00 74.75 68 ARG A CA 1
ATOM 535 C C . ARG A 1 68 ? 6.312 5.874 -18.625 1.00 74.75 68 ARG A C 1
ATOM 537 O O . ARG A 1 68 ? 7.512 5.983 -18.880 1.00 74.75 68 ARG A O 1
ATOM 544 N N . TYR A 1 69 ? 5.457 5.128 -19.320 1.00 57.53 69 TYR A N 1
ATOM 545 C CA . TYR A 1 69 ? 5.714 4.479 -20.605 1.00 57.53 69 TYR A CA 1
ATOM 546 C C . TYR A 1 69 ? 5.085 5.287 -21.738 1.00 57.53 69 TYR A C 1
ATOM 548 O O . TYR A 1 69 ? 5.694 5.285 -22.830 1.00 57.53 69 TYR A O 1
#

Nearest PDB structures (foldseek):
  7aqq-assembly1_f  TM=6.306E-01  e=6.162E+00  Arabidopsis thaliana

Foldseek 3Di:
DDDPPCPDPPPPDVVCVVVVLVCCLQVQLQVQLVVLVVVCVVVVVPPVRSVVRSVCRNVVSVVVVVVVD